Protein AF-A0A7C7XBL4-F1 (afdb_monomer_lite)

Sequence (63 aa):
MKSFINLADVDQKDLRKIIDLAKERKKKDKENIESSGRLKGKTLIMIFEKKSLRTRISFELAM

Structure (mmCIF, N/CA/C/O backbone):
data_AF-A0A7C7XBL4-F1
#
_entry.id   AF-A0A7C7XBL4-F1
#
loop_
_atom_site.group_PDB
_atom_site.id
_atom_site.type_symbol
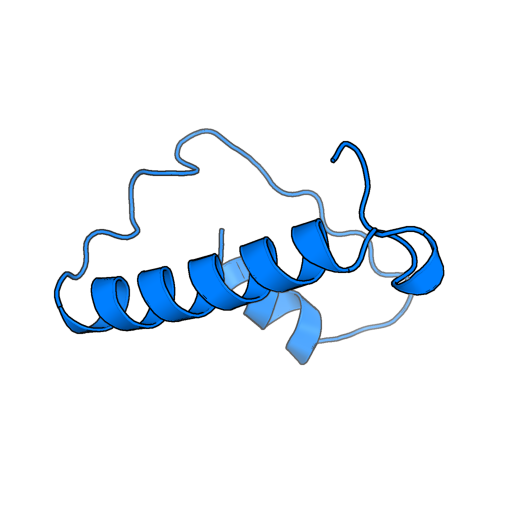_atom_site.label_atom_id
_atom_site.label_alt_id
_atom_site.label_comp_id
_atom_site.label_asym_id
_atom_site.label_entity_id
_atom_site.label_seq_id
_atom_site.pdbx_PDB_ins_code
_atom_site.Cartn_x
_atom_site.Cartn_y
_atom_site.Cartn_z
_atom_site.occupancy
_atom_site.B_iso_or_equiv
_atom_site.auth_seq_id
_atom_site.auth_comp_id
_atom_site.auth_asym_id
_atom_site.auth_atom_id
_atom_site.pdbx_PDB_model_num
ATOM 1 N N . MET A 1 1 ? -6.944 -9.422 4.892 1.00 79.00 1 MET A N 1
ATOM 2 C CA . MET A 1 1 ? -6.866 -9.278 3.422 1.00 79.00 1 MET A CA 1
ATOM 3 C C . MET A 1 1 ? -5.542 -9.863 2.949 1.00 79.00 1 MET A C 1
ATOM 5 O O . MET A 1 1 ? -4.531 -9.532 3.555 1.00 79.00 1 MET A O 1
ATOM 9 N N . LYS A 1 2 ? -5.542 -10.773 1.965 1.00 86.56 2 LYS A N 1
ATOM 10 C CA . LYS A 1 2 ? -4.310 -11.427 1.469 1.00 86.56 2 LYS A CA 1
ATOM 11 C C . LYS A 1 2 ? -3.666 -10.677 0.292 1.00 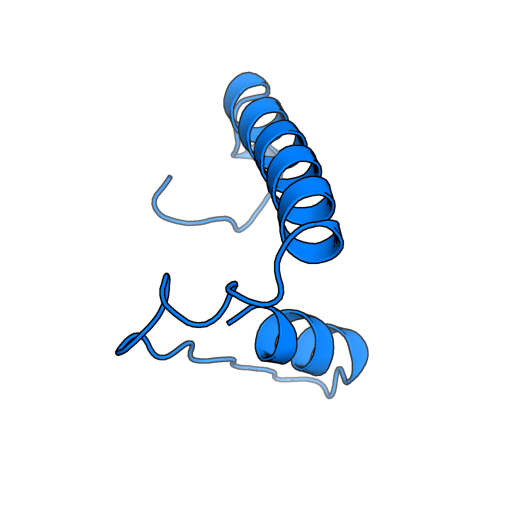86.56 2 LYS A C 1
ATOM 13 O O . LYS A 1 2 ? -2.446 -10.655 0.196 1.00 86.56 2 LYS A O 1
ATOM 18 N N . SER A 1 3 ? -4.475 -10.036 -0.555 1.00 92.94 3 SER A N 1
ATOM 19 C CA . SER A 1 3 ? -4.032 -9.274 -1.731 1.00 92.94 3 SER A CA 1
ATOM 20 C C . SER A 1 3 ? -4.910 -8.034 -1.921 1.00 92.94 3 SER A C 1
ATOM 22 O O . SER A 1 3 ? -6.085 -8.067 -1.564 1.00 92.94 3 SER A O 1
ATOM 24 N N . PHE A 1 4 ? -4.341 -6.958 -2.471 1.00 94.69 4 PHE A N 1
ATOM 25 C CA . PHE A 1 4 ? -5.042 -5.713 -2.808 1.00 94.69 4 PHE A CA 1
ATOM 26 C C . PHE A 1 4 ? -4.752 -5.379 -4.275 1.00 94.69 4 PHE A C 1
ATOM 28 O O . PHE A 1 4 ? -3.709 -4.805 -4.582 1.00 94.69 4 PHE A O 1
ATOM 35 N N . ILE A 1 5 ? -5.628 -5.836 -5.175 1.00 95.31 5 ILE A N 1
ATOM 36 C CA . ILE A 1 5 ? -5.431 -5.747 -6.634 1.00 95.31 5 ILE A CA 1
ATOM 37 C C . ILE A 1 5 ? -6.443 -4.784 -7.259 1.00 95.31 5 ILE A C 1
ATOM 39 O O . ILE A 1 5 ? -6.054 -3.892 -8.009 1.00 95.31 5 ILE A O 1
ATOM 43 N N . ASN A 1 6 ? -7.725 -4.924 -6.912 1.00 95.12 6 ASN A N 1
ATOM 44 C CA . ASN A 1 6 ? -8.797 -4.052 -7.374 1.00 95.12 6 ASN A CA 1
ATOM 45 C C . ASN A 1 6 ? -9.640 -3.563 -6.190 1.00 95.12 6 ASN A C 1
ATOM 47 O O . ASN A 1 6 ? -9.857 -4.291 -5.224 1.00 95.12 6 ASN A O 1
ATOM 51 N N . LEU A 1 7 ? -10.127 -2.325 -6.271 1.00 94.81 7 LEU A N 1
ATOM 52 C CA . LEU A 1 7 ? -10.982 -1.724 -5.250 1.00 94.81 7 LEU A CA 1
ATOM 53 C C . LEU A 1 7 ? -12.347 -2.421 -5.169 1.00 94.81 7 LEU A C 1
ATOM 55 O O . LEU A 1 7 ? -12.901 -2.534 -4.081 1.00 94.81 7 LEU A O 1
ATOM 59 N N . ALA A 1 8 ? -12.862 -2.898 -6.307 1.00 95.31 8 ALA A N 1
ATOM 60 C CA . ALA A 1 8 ? -14.152 -3.584 -6.392 1.00 95.31 8 ALA A CA 1
ATOM 61 C C . ALA A 1 8 ? -14.179 -4.923 -5.632 1.00 95.31 8 ALA A C 1
ATOM 63 O O . ALA A 1 8 ? -15.244 -5.355 -5.203 1.00 95.31 8 ALA A O 1
ATOM 64 N N . ASP A 1 9 ? -13.014 -5.544 -5.424 1.00 94.69 9 ASP A N 1
ATOM 65 C CA . ASP A 1 9 ? -12.889 -6.823 -4.714 1.00 94.69 9 ASP A CA 1
ATOM 66 C C . ASP A 1 9 ? -12.835 -6.646 -3.187 1.00 94.69 9 ASP A C 1
ATOM 68 O O . ASP A 1 9 ? -12.746 -7.623 -2.439 1.00 94.69 9 ASP A O 1
ATOM 72 N N . VAL A 1 10 ? -12.829 -5.400 -2.705 1.00 94.44 10 VAL A N 1
ATOM 73 C CA . VAL A 1 10 ? -12.646 -5.078 -1.292 1.00 94.44 10 VAL A CA 1
ATOM 74 C C . VAL A 1 10 ? -13.928 -4.498 -0.717 1.00 94.44 10 VAL A C 1
ATOM 76 O O . VAL A 1 10 ? -14.443 -3.487 -1.189 1.00 94.44 10 VAL A O 1
ATOM 79 N N . ASP A 1 11 ? -14.410 -5.112 0.363 1.00 95.62 11 ASP A N 1
ATOM 80 C CA . ASP A 1 11 ? -15.595 -4.640 1.071 1.00 95.62 11 ASP A CA 1
ATOM 81 C C . ASP A 1 11 ? -15.415 -3.207 1.598 1.00 95.62 11 ASP A C 1
ATOM 83 O O . ASP A 1 11 ? -14.348 -2.809 2.084 1.00 95.62 11 ASP A O 1
ATOM 87 N N . GLN A 1 12 ? -16.500 -2.433 1.569 1.00 96.00 12 GLN A N 1
ATOM 88 C CA . GLN A 1 12 ? -16.514 -1.037 2.000 1.00 96.00 12 GLN A CA 1
ATOM 89 C C . GLN A 1 12 ? -16.007 -0.854 3.440 1.00 96.00 12 GLN A C 1
ATOM 91 O O . GLN A 1 12 ? -15.337 0.142 3.735 1.00 96.00 12 GLN A O 1
ATOM 96 N N . LYS A 1 13 ? -16.292 -1.798 4.348 1.00 95.88 13 LYS A N 1
ATOM 97 C CA . LYS A 1 13 ? -15.832 -1.721 5.741 1.00 95.88 13 LYS A CA 1
ATOM 98 C C . LYS A 1 13 ? -14.315 -1.829 5.823 1.00 95.88 13 LYS A C 1
ATOM 100 O O . LYS A 1 13 ? -13.698 -1.116 6.612 1.00 95.88 13 LYS A O 1
ATOM 105 N N . ASP A 1 14 ? -13.707 -2.678 5.003 1.00 95.19 14 ASP A N 1
ATOM 106 C CA . ASP A 1 14 ? -12.256 -2.843 4.974 1.00 95.19 14 ASP A CA 1
ATOM 107 C C . ASP A 1 14 ? -11.566 -1.636 4.335 1.00 95.19 14 ASP A C 1
ATOM 109 O O . ASP A 1 14 ? -10.560 -1.159 4.865 1.00 95.19 14 ASP A O 1
ATOM 113 N N . LEU A 1 15 ? -12.154 -1.052 3.288 1.00 95.94 15 LEU A N 1
ATOM 114 C CA . LEU A 1 15 ? -11.682 0.222 2.736 1.00 95.94 15 LEU A CA 1
ATOM 115 C C . LEU A 1 15 ? -11.713 1.342 3.778 1.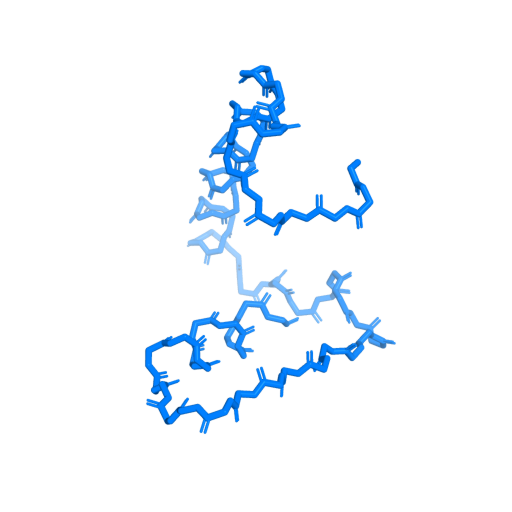00 95.94 15 LEU A C 1
ATOM 117 O O . LEU A 1 15 ? -10.761 2.118 3.889 1.00 95.94 15 LEU A O 1
ATOM 121 N N . ARG A 1 16 ? -12.772 1.404 4.592 1.00 96.75 16 ARG A N 1
ATOM 122 C CA . ARG A 1 16 ? -12.867 2.393 5.670 1.00 96.75 16 ARG A CA 1
ATOM 123 C C . ARG A 1 16 ? -11.768 2.198 6.714 1.00 96.75 16 ARG A C 1
ATOM 125 O O . ARG A 1 16 ? -11.101 3.170 7.060 1.00 96.75 16 ARG A O 1
ATOM 132 N N . LYS A 1 17 ? -11.500 0.950 7.122 1.00 95.94 17 LYS A N 1
ATOM 133 C CA . LYS A 1 17 ? -10.397 0.622 8.044 1.00 95.94 17 LYS A CA 1
ATOM 134 C C . LYS A 1 17 ? -9.036 1.066 7.504 1.00 95.94 17 LYS A C 1
ATOM 136 O O . LYS A 1 17 ? -8.232 1.583 8.273 1.00 95.94 17 LYS A O 1
ATOM 141 N N . ILE A 1 18 ? -8.773 0.899 6.202 1.00 95.00 18 ILE A N 1
ATOM 142 C CA . ILE A 1 18 ? -7.516 1.353 5.577 1.00 95.00 18 ILE A CA 1
ATOM 143 C C . ILE A 1 18 ? -7.361 2.874 5.726 1.00 95.00 18 ILE A C 1
ATOM 145 O O . ILE A 1 18 ? -6.293 3.351 6.111 1.00 95.00 18 ILE A O 1
ATOM 149 N N . ILE A 1 19 ? -8.426 3.636 5.462 1.00 96.25 19 ILE A N 1
ATOM 150 C CA . ILE A 1 19 ? -8.408 5.102 5.566 1.00 96.25 19 ILE A CA 1
ATOM 151 C C . ILE A 1 19 ? -8.233 5.557 7.018 1.00 96.25 19 ILE A C 1
ATOM 153 O O . ILE A 1 19 ? -7.450 6.471 7.285 1.00 96.25 19 ILE A O 1
ATOM 157 N N . ASP A 1 20 ? -8.938 4.935 7.959 1.00 96.12 20 ASP A N 1
ATOM 158 C CA . ASP A 1 20 ? -8.849 5.304 9.373 1.00 96.12 20 ASP A CA 1
ATOM 159 C C . ASP A 1 20 ? -7.452 5.001 9.937 1.00 96.12 20 ASP A C 1
ATOM 161 O O . ASP A 1 20 ? -6.853 5.857 10.593 1.00 96.12 20 ASP A O 1
ATOM 165 N N . LEU A 1 21 ? -6.860 3.863 9.558 1.00 91.94 21 LEU A N 1
ATOM 166 C CA . LEU A 1 21 ? -5.472 3.533 9.884 1.00 91.94 21 LEU A CA 1
ATOM 167 C C . LEU A 1 21 ? -4.481 4.537 9.272 1.00 91.94 21 LEU A C 1
ATOM 169 O O . LEU A 1 21 ? -3.505 4.918 9.918 1.00 91.94 21 LEU A O 1
ATOM 173 N N . ALA A 1 22 ? -4.716 4.998 8.040 1.00 92.06 22 ALA A N 1
ATOM 174 C CA . ALA A 1 22 ? -3.872 6.008 7.402 1.00 92.06 22 ALA A CA 1
ATOM 175 C C . ALA A 1 22 ? -3.910 7.352 8.154 1.00 92.06 22 ALA A C 1
ATOM 177 O O . ALA A 1 22 ? -2.870 7.993 8.324 1.00 92.06 22 ALA A O 1
ATOM 178 N N . LYS A 1 23 ? -5.084 7.765 8.652 1.00 93.06 23 LYS A N 1
ATOM 179 C CA . LYS A 1 23 ? -5.224 8.971 9.487 1.00 93.06 23 LYS A CA 1
ATOM 180 C C . LYS A 1 23 ? -4.473 8.833 10.806 1.00 93.06 23 LYS A C 1
ATOM 182 O O . LYS A 1 23 ? -3.748 9.750 11.189 1.00 93.06 23 LYS A O 1
ATOM 187 N N . GLU A 1 24 ? -4.625 7.692 11.473 1.00 89.50 24 GLU A N 1
ATOM 188 C CA . GLU A 1 24 ? -3.936 7.398 12.729 1.00 89.50 24 GLU A CA 1
ATOM 189 C C . GLU A 1 24 ? -2.413 7.445 12.550 1.00 89.50 24 GLU A C 1
ATOM 191 O O . GLU A 1 24 ? -1.717 8.096 13.329 1.00 89.50 24 GLU A O 1
ATOM 196 N N . ARG A 1 25 ? -1.895 6.824 11.481 1.00 84.00 25 ARG A N 1
ATOM 197 C CA . ARG A 1 25 ? -0.462 6.838 11.149 1.00 84.00 25 ARG A CA 1
ATOM 198 C C . ARG A 1 25 ? 0.053 8.246 10.898 1.00 84.00 25 ARG A C 1
ATOM 200 O O . ARG A 1 25 ? 1.016 8.657 11.529 1.00 84.00 25 ARG A O 1
ATOM 207 N N . LYS A 1 26 ? -0.650 9.021 10.071 1.00 86.50 26 LYS A N 1
ATOM 208 C CA . LYS A 1 26 ? -0.269 10.405 9.767 1.00 86.50 26 LYS A CA 1
ATOM 209 C C . LYS A 1 26 ? -0.237 11.298 11.010 1.00 86.50 26 LYS A C 1
ATOM 211 O O . LYS A 1 26 ? 0.550 12.240 11.058 1.00 86.50 26 LYS A O 1
ATOM 216 N N . LYS A 1 27 ? -1.101 11.035 11.997 1.00 86.12 27 LYS A N 1
ATOM 217 C CA . LYS A 1 27 ? -1.067 11.733 13.287 1.00 86.12 27 LYS A CA 1
ATOM 218 C C . LYS A 1 27 ? 0.145 11.298 14.118 1.00 86.12 27 LYS A C 1
ATOM 220 O O . LYS A 1 27 ? 0.870 12.156 14.604 1.00 86.12 27 LYS A O 1
ATOM 225 N N . LYS A 1 28 ? 0.397 9.990 14.220 1.00 78.38 28 LYS A N 1
ATOM 226 C CA . LYS A 1 28 ? 1.518 9.428 14.992 1.00 78.38 28 LYS A CA 1
ATOM 227 C C . LYS A 1 28 ? 2.889 9.841 14.450 1.00 78.38 28 LYS A C 1
ATOM 229 O O . LYS A 1 28 ? 3.731 10.232 15.243 1.00 78.38 28 LYS A O 1
ATOM 234 N N . ASP A 1 29 ? 3.082 9.844 13.132 1.00 72.50 29 ASP A N 1
ATOM 235 C CA . ASP A 1 29 ? 4.353 10.256 12.508 1.00 72.50 29 ASP A CA 1
ATOM 236 C C . ASP A 1 29 ? 4.634 11.765 12.682 1.00 72.50 29 ASP A C 1
ATOM 238 O O . ASP A 1 29 ? 5.780 12.199 12.611 1.00 72.50 29 ASP A O 1
ATOM 242 N N . LYS A 1 30 ? 3.599 12.586 12.931 1.00 65.56 30 LYS A N 1
ATOM 243 C CA . LYS A 1 30 ? 3.762 14.002 13.308 1.00 65.56 30 LYS A CA 1
ATOM 244 C C . LYS A 1 30 ? 4.145 14.200 14.776 1.00 65.56 30 LYS A C 1
ATOM 246 O O . LYS A 1 30 ? 4.712 15.237 15.100 1.00 65.56 30 LYS A O 1
ATOM 251 N N . GLU A 1 31 ? 3.789 13.258 15.647 1.00 60.06 31 GLU A N 1
ATOM 252 C CA . GLU A 1 31 ? 3.967 13.357 17.102 1.00 60.06 31 GLU A CA 1
ATOM 253 C C . GLU A 1 31 ? 5.182 12.554 17.616 1.00 60.06 31 GLU A C 1
ATOM 255 O O . GLU A 1 31 ? 5.661 12.837 18.708 1.00 60.06 31 GLU A O 1
ATOM 260 N N . ASN A 1 32 ? 5.717 11.589 16.853 1.00 52.62 32 ASN A N 1
ATOM 261 C CA . ASN A 1 32 ? 6.894 10.792 17.223 1.00 52.62 32 ASN A CA 1
ATOM 262 C C . ASN A 1 32 ? 7.677 10.305 15.988 1.00 52.62 32 ASN A C 1
ATOM 264 O O . ASN A 1 32 ? 7.108 9.699 15.084 1.00 52.62 32 ASN A O 1
ATOM 268 N N . ILE A 1 33 ? 9.004 10.482 16.002 1.00 54.38 33 ILE A N 1
ATOM 269 C CA . ILE A 1 33 ? 9.970 10.064 14.958 1.00 54.38 33 ILE A CA 1
ATOM 270 C C . ILE A 1 33 ? 10.263 8.539 15.036 1.00 54.38 33 ILE A C 1
ATOM 272 O O . ILE A 1 33 ? 11.298 8.048 14.603 1.00 54.38 33 ILE A O 1
ATOM 276 N N . GLU A 1 34 ? 9.353 7.739 15.594 1.00 49.97 34 GLU A N 1
ATOM 277 C CA . GLU A 1 34 ? 9.522 6.287 15.758 1.00 49.97 34 GLU A CA 1
ATOM 278 C C . GLU A 1 34 ? 8.529 5.494 14.898 1.00 49.97 34 GLU A C 1
ATOM 280 O O . GLU A 1 34 ? 7.751 4.659 15.362 1.00 49.97 34 GLU A O 1
ATOM 285 N N . SER A 1 35 ? 8.572 5.718 13.586 1.00 54.62 35 SER A N 1
ATOM 286 C CA . SER A 1 35 ? 8.018 4.769 12.606 1.00 54.62 35 SER A CA 1
ATOM 287 C C . SER A 1 35 ? 8.949 3.551 12.408 1.00 54.62 35 SER A C 1
ATOM 289 O O . SER A 1 35 ? 8.562 2.556 11.797 1.00 54.62 35 SER A O 1
ATOM 291 N N . SER A 1 36 ? 10.156 3.590 12.986 1.00 54.06 36 SER A N 1
ATOM 292 C CA . SER A 1 36 ? 11.351 2.792 12.658 1.00 54.06 36 SER A CA 1
ATOM 293 C C . SER A 1 36 ? 11.354 1.314 13.092 1.00 54.06 36 SER A C 1
ATOM 295 O O . SER A 1 36 ?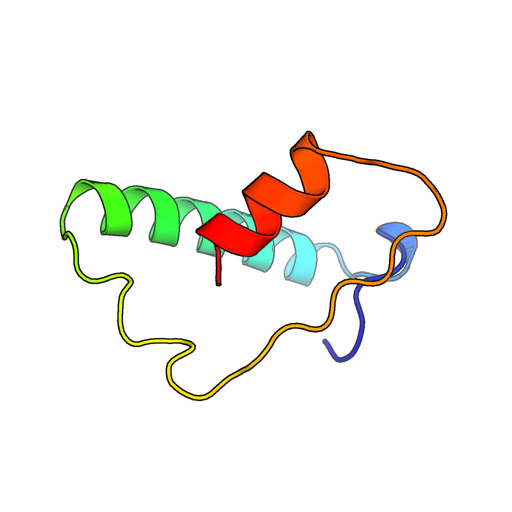 12.357 0.622 12.909 1.00 54.06 36 SER A O 1
ATOM 297 N N . GLY A 1 37 ? 10.256 0.787 13.647 1.00 60.94 37 GLY A N 1
ATOM 298 C CA . GLY A 1 37 ? 10.222 -0.577 14.200 1.00 60.94 37 GLY A CA 1
ATOM 299 C C . GLY A 1 37 ? 9.224 -1.560 13.581 1.00 60.94 37 GLY A C 1
ATOM 300 O O . GLY A 1 37 ? 9.418 -2.768 13.702 1.00 60.94 37 GLY A O 1
ATOM 301 N N . ARG A 1 38 ? 8.140 -1.100 12.937 1.00 70.88 38 ARG A N 1
ATOM 302 C CA . ARG A 1 38 ? 6.976 -1.980 12.665 1.00 70.88 38 ARG A CA 1
ATOM 303 C C . ARG A 1 38 ? 7.211 -3.015 11.571 1.00 70.88 38 ARG A C 1
ATOM 305 O O . ARG A 1 38 ? 6.668 -4.113 11.650 1.00 70.88 38 ARG A O 1
ATOM 312 N N . LEU A 1 39 ? 7.993 -2.659 10.558 1.00 81.56 39 LEU A N 1
ATOM 313 C CA . LEU A 1 39 ? 8.344 -3.536 9.440 1.00 81.56 39 LEU A CA 1
ATOM 314 C C . LEU A 1 39 ? 9.812 -3.976 9.515 1.00 81.56 39 LEU A C 1
ATOM 316 O O . LEU A 1 39 ? 10.372 -4.468 8.538 1.00 81.56 39 LEU A O 1
ATOM 320 N N . LYS A 1 40 ? 10.439 -3.852 10.694 1.00 84.62 40 LYS A N 1
ATOM 321 C CA . LYS A 1 40 ? 11.825 -4.267 10.908 1.00 84.62 40 LYS A CA 1
ATOM 322 C C . LYS A 1 40 ? 11.989 -5.752 10.567 1.00 84.62 40 LYS A C 1
ATOM 324 O O . LYS A 1 40 ? 11.249 -6.603 11.057 1.00 84.62 40 LYS A O 1
ATOM 329 N N . GLY A 1 41 ? 12.959 -6.054 9.707 1.00 88.56 41 GLY A N 1
ATOM 330 C CA . GLY A 1 41 ? 13.211 -7.415 9.222 1.00 88.56 41 GLY A CA 1
ATOM 331 C C . GLY A 1 41 ? 12.227 -7.908 8.154 1.00 88.56 41 GLY A C 1
ATOM 332 O O . GLY A 1 41 ? 12.228 -9.097 7.838 1.00 88.56 41 GLY A O 1
ATOM 333 N N . LYS A 1 42 ? 11.380 -7.033 7.596 1.00 90.44 42 LYS A N 1
ATOM 334 C CA . LYS A 1 42 ? 10.553 -7.325 6.418 1.00 90.44 42 LYS A CA 1
ATOM 335 C C . LYS A 1 42 ? 11.145 -6.646 5.186 1.00 90.44 42 LYS A C 1
ATOM 337 O O . LYS A 1 42 ? 11.646 -5.530 5.261 1.00 90.44 42 LYS A O 1
ATOM 342 N N . THR A 1 43 ? 11.045 -7.315 4.042 1.00 92.69 43 THR A N 1
ATOM 343 C CA . THR A 1 43 ? 11.509 -6.799 2.749 1.00 92.69 43 THR A CA 1
ATOM 344 C C . THR A 1 43 ? 10.338 -6.756 1.778 1.00 92.69 43 THR A C 1
ATOM 346 O O . THR A 1 43 ? 9.637 -7.753 1.609 1.00 92.69 43 THR A O 1
ATOM 349 N N . LEU A 1 44 ? 10.126 -5.602 1.145 1.00 93.75 44 LEU A N 1
ATOM 350 C CA . LEU A 1 44 ? 9.129 -5.417 0.094 1.00 93.75 44 LEU A CA 1
ATOM 351 C C . LEU A 1 44 ? 9.800 -5.560 -1.268 1.00 93.75 44 LEU A C 1
ATOM 353 O O . LEU A 1 44 ? 10.723 -4.818 -1.595 1.00 93.75 44 LEU A O 1
ATOM 357 N N . ILE A 1 45 ? 9.301 -6.493 -2.073 1.00 95.94 45 ILE A N 1
ATOM 358 C CA . ILE A 1 45 ? 9.726 -6.655 -3.461 1.00 95.94 45 ILE A CA 1
ATOM 359 C C . ILE A 1 45 ? 8.820 -5.789 -4.334 1.00 95.94 45 ILE A C 1
ATOM 361 O O . ILE A 1 45 ? 7.604 -5.972 -4.347 1.00 95.94 45 ILE A O 1
ATOM 365 N N . MET A 1 46 ? 9.417 -4.851 -5.069 1.00 96.06 46 MET A N 1
ATOM 366 C CA . MET A 1 46 ? 8.706 -3.993 -6.015 1.00 96.06 46 MET A CA 1
ATOM 367 C C . MET A 1 46 ? 9.095 -4.357 -7.449 1.00 96.06 46 MET A C 1
ATOM 369 O O . MET A 1 46 ? 10.257 -4.226 -7.828 1.00 96.06 46 MET A O 1
ATOM 373 N N . ILE A 1 47 ? 8.121 -4.795 -8.247 1.00 96.62 47 ILE A N 1
ATOM 374 C CA . ILE A 1 47 ? 8.313 -5.187 -9.649 1.00 96.62 47 ILE A CA 1
ATOM 375 C C . ILE A 1 47 ? 7.624 -4.149 -10.534 1.00 96.62 47 ILE A C 1
ATOM 377 O O . ILE A 1 47 ? 6.425 -3.914 -10.399 1.00 96.62 47 ILE A O 1
ATOM 381 N N . PHE A 1 48 ? 8.385 -3.524 -11.435 1.00 96.75 48 PHE A N 1
ATOM 382 C CA . PHE A 1 48 ? 7.887 -2.499 -12.350 1.00 96.75 48 PHE A CA 1
ATOM 383 C C . PHE A 1 48 ? 8.332 -2.796 -13.780 1.00 96.75 48 PHE A C 1
ATOM 385 O O . PHE A 1 48 ? 9.526 -2.849 -14.056 1.00 96.75 48 PHE A O 1
ATOM 392 N N . GLU A 1 49 ? 7.376 -2.915 -14.699 1.00 97.44 49 GLU A N 1
ATOM 393 C CA . GLU A 1 49 ? 7.659 -2.994 -16.140 1.00 97.44 49 GLU A CA 1
ATOM 394 C C . GLU A 1 49 ? 7.971 -1.607 -16.728 1.00 97.44 49 GLU A C 1
ATOM 396 O O . GLU A 1 49 ? 8.824 -1.448 -17.597 1.00 97.44 49 GLU A O 1
ATOM 401 N N . LYS A 1 50 ? 7.304 -0.567 -16.209 1.00 97.00 50 LYS A N 1
ATOM 402 C CA . LYS A 1 50 ? 7.490 0.833 -16.608 1.00 97.00 50 LYS A CA 1
ATOM 403 C C . LYS A 1 50 ? 8.042 1.650 -15.448 1.00 97.00 50 LYS A C 1
ATOM 405 O O . LYS A 1 50 ? 7.637 1.480 -14.299 1.00 97.00 50 LYS A O 1
ATOM 410 N N . LYS A 1 51 ? 8.931 2.598 -15.751 1.00 95.81 51 LYS A N 1
ATOM 411 C CA . LYS A 1 51 ? 9.524 3.484 -14.742 1.00 95.81 51 LYS A CA 1
ATOM 412 C C . LYS A 1 51 ? 8.440 4.330 -14.058 1.00 95.81 51 LYS A C 1
ATOM 414 O O . LYS A 1 51 ? 7.762 5.115 -14.714 1.00 95.81 51 LYS A O 1
ATOM 419 N N . SER A 1 52 ? 8.332 4.228 -12.730 1.00 96.94 52 SER A N 1
ATOM 420 C CA . SER A 1 52 ? 7.454 5.079 -11.912 1.00 96.94 52 SER A CA 1
ATOM 421 C C . SER A 1 52 ? 8.162 5.557 -10.645 1.00 96.94 52 SER A C 1
ATOM 423 O O . SER A 1 52 ? 8.242 4.851 -9.640 1.00 96.94 52 SER A O 1
ATOM 425 N N . LEU A 1 53 ? 8.673 6.791 -10.682 1.00 95.75 53 LEU A N 1
ATOM 426 C CA . LEU A 1 53 ? 9.375 7.388 -9.541 1.00 95.75 53 LEU A CA 1
ATOM 427 C C . LEU A 1 53 ? 8.440 7.657 -8.361 1.00 95.75 53 LEU A C 1
ATOM 429 O O . LEU A 1 53 ? 8.807 7.375 -7.226 1.00 95.75 53 LEU A O 1
ATOM 433 N N . ARG A 1 54 ? 7.228 8.161 -8.631 1.00 97.31 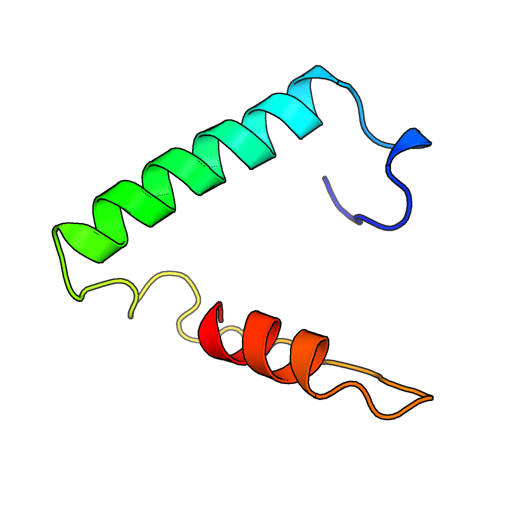54 ARG A N 1
ATOM 434 C CA . ARG A 1 54 ? 6.252 8.478 -7.579 1.00 97.31 54 ARG A CA 1
ATOM 435 C C . ARG A 1 54 ? 5.843 7.225 -6.813 1.00 97.31 54 ARG A C 1
ATOM 437 O O . ARG A 1 54 ? 5.881 7.235 -5.593 1.00 97.31 54 ARG A O 1
ATOM 444 N N . THR A 1 55 ? 5.539 6.134 -7.516 1.00 95.81 55 THR A N 1
ATOM 445 C CA . THR A 1 55 ? 5.171 4.870 -6.864 1.00 95.81 55 THR A CA 1
ATOM 446 C C . THR A 1 55 ? 6.338 4.312 -6.058 1.00 95.81 55 THR A C 1
ATOM 448 O O . THR A 1 55 ? 6.169 4.026 -4.879 1.00 95.81 55 THR A O 1
ATOM 451 N N . ARG A 1 56 ? 7.535 4.222 -6.654 1.00 95.50 56 ARG A N 1
ATOM 452 C CA . ARG A 1 56 ? 8.714 3.673 -5.972 1.00 95.50 56 ARG A CA 1
ATOM 453 C C . ARG A 1 56 ? 9.028 4.429 -4.680 1.00 95.50 56 ARG A C 1
ATOM 455 O O . ARG A 1 56 ? 9.111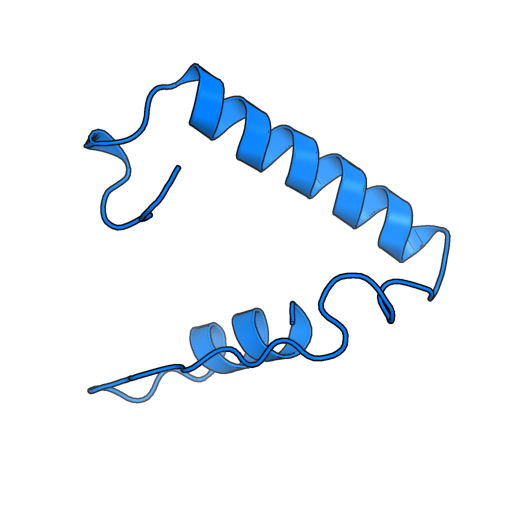 3.805 -3.632 1.00 95.50 56 ARG A O 1
ATOM 462 N N . ILE A 1 57 ? 9.144 5.757 -4.750 1.00 93.62 57 ILE A N 1
ATOM 463 C CA . ILE A 1 57 ? 9.512 6.587 -3.592 1.00 93.62 57 ILE A CA 1
ATOM 464 C C . ILE A 1 57 ? 8.436 6.513 -2.503 1.00 93.62 57 ILE A C 1
ATOM 466 O O . ILE A 1 57 ? 8.769 6.405 -1.329 1.00 93.62 57 ILE A O 1
ATOM 470 N N . SER A 1 58 ? 7.148 6.526 -2.864 1.00 92.62 58 SER A N 1
ATOM 471 C CA . SER A 1 58 ? 6.074 6.424 -1.869 1.00 92.62 58 SER A CA 1
ATOM 472 C C . SER A 1 58 ? 6.078 5.093 -1.113 1.00 92.62 58 SER A C 1
ATOM 474 O O . SER A 1 58 ? 5.846 5.102 0.091 1.00 92.62 58 SER A O 1
ATOM 476 N N . PHE A 1 59 ? 6.336 3.967 -1.786 1.00 92.94 59 PHE A N 1
ATOM 477 C CA . PHE A 1 59 ? 6.409 2.656 -1.126 1.00 92.94 59 PHE A CA 1
ATOM 478 C C . PHE A 1 59 ? 7.719 2.453 -0.356 1.00 92.94 59 PHE A C 1
ATOM 480 O O . PHE A 1 59 ? 7.698 1.840 0.704 1.00 92.94 59 PHE A O 1
ATOM 487 N N . GLU A 1 60 ? 8.832 2.993 -0.853 1.00 90.19 60 GLU A N 1
ATOM 488 C CA . GLU A 1 60 ? 10.138 2.934 -0.188 1.00 90.19 60 GLU A CA 1
ATOM 489 C C . GLU A 1 60 ? 10.152 3.726 1.124 1.00 90.19 60 GLU A C 1
ATOM 491 O O . GLU A 1 60 ? 10.629 3.217 2.127 1.00 90.19 60 GLU A O 1
ATOM 496 N N . LEU A 1 61 ? 9.573 4.931 1.145 1.00 86.81 61 LEU A N 1
ATOM 497 C CA . LEU A 1 61 ? 9.471 5.745 2.364 1.00 86.81 61 LEU A CA 1
ATOM 498 C C . LEU A 1 61 ? 8.483 5.180 3.395 1.00 86.81 61 LEU A C 1
ATOM 500 O O . LEU A 1 61 ? 8.544 5.549 4.564 1.00 86.81 61 LEU A O 1
ATOM 504 N N . ALA A 1 62 ? 7.524 4.363 2.954 1.00 86.31 62 ALA A N 1
ATOM 505 C CA . ALA A 1 62 ? 6.494 3.794 3.818 1.00 86.31 62 ALA A CA 1
ATOM 506 C C . ALA A 1 62 ? 6.892 2.451 4.458 1.00 86.31 62 ALA A C 1
ATOM 508 O O . ALA A 1 62 ? 6.205 2.019 5.390 1.00 86.31 62 ALA A O 1
ATOM 509 N N . MET A 1 63 ? 7.924 1.784 3.929 1.00 82.19 63 MET A N 1
ATOM 510 C CA . MET A 1 63 ? 8.496 0.533 4.449 1.00 82.19 63 MET A CA 1
ATOM 511 C C . MET A 1 63 ? 9.417 0.790 5.638 1.00 82.19 63 MET A C 1
ATOM 513 O O . MET A 1 63 ? 9.323 -0.002 6.604 1.00 82.19 63 MET A O 1
#

Secondary structure (DSSP, 8-state):
------GGGS-HHHHHHHHHHHHHHHHHHHH-S--TTTTTT-------SS--HHHHHHHHHH-

pLDDT: mean 87.17, std 13.17, range [49.97, 97.44]

Foldseek 3Di:
DPDDDDPVVDDPVVVVVVVVVVVVVVVVVVVDVPPPPDCVPPDDDDDDPDDDPPVVVVVVVND

Radius of gyration: 14.07 Å; chains: 1; bounding box: 30×25×34 Å